Protein AF-A0A2V8A1E3-F1 (afdb_monomer_lite)

Radius of gyration: 25.86 Å; chains: 1; bounding box: 36×38×96 Å

Sequence (134 aa):
MKVGLFVRPRIRASGSSPREVVAALKAKPGRDIWLYGGGDFFRSLLNARLVDTVEVAVVPVLLGAGVLLLPPGTATKLTLADHKTLPASGIMALSYSIPGGVGPAPALGTSRPRRLARRVRRSIDQPINDNSEP

Structure (mmCIF, N/CA/C/O backbone):
data_AF-A0A2V8A1E3-F1
#
_entry.id   AF-A0A2V8A1E3-F1
#
loop_
_atom_site.group_PDB
_atom_site.id
_atom_site.type_symbol
_atom_site.label_atom_id
_atom_site.label_alt_id
_atom_site.label_comp_id
_atom_site.label_asym_id
_atom_site.label_entity_id
_atom_site.label_seq_id
_atom_site.pdbx_PDB_ins_code
_atom_site.Cartn_x
_atom_site.Cartn_y
_atom_site.Cartn_z
_atom_site.occupancy
_atom_site.B_iso_or_equiv
_atom_site.auth_seq_id
_atom_site.auth_comp_id
_atom_site.auth_asym_id
_atom_site.auth_atom_id
_atom_site.pdbx_PDB_model_num
ATOM 1 N N . MET A 1 1 ? 7.636 -20.474 30.772 1.00 31.05 1 MET A N 1
ATOM 2 C CA . MET A 1 1 ? 7.892 -21.277 29.557 1.00 31.05 1 MET A CA 1
ATOM 3 C C . MET A 1 1 ? 6.629 -21.290 28.715 1.00 31.05 1 MET A C 1
ATOM 5 O O . MET A 1 1 ? 5.602 -21.725 29.213 1.00 31.05 1 MET A O 1
ATOM 9 N N . LYS A 1 2 ? 6.658 -20.735 27.500 1.00 25.25 2 LYS A N 1
ATOM 10 C CA . LYS A 1 2 ? 5.532 -20.798 26.559 1.00 25.25 2 LYS A CA 1
ATOM 11 C C . LYS A 1 2 ? 5.992 -21.679 25.404 1.00 25.25 2 LYS A C 1
ATOM 13 O O . LYS A 1 2 ? 6.864 -21.272 24.646 1.00 25.25 2 LYS A O 1
ATOM 18 N N . VAL A 1 3 ? 5.473 -22.903 25.352 1.00 35.88 3 VAL A N 1
ATOM 19 C CA . VAL A 1 3 ? 5.695 -23.832 24.242 1.00 35.88 3 VAL A CA 1
ATOM 20 C C . VAL A 1 3 ? 4.961 -23.248 23.038 1.00 35.88 3 VAL A C 1
ATOM 22 O O . VAL A 1 3 ? 3.733 -23.228 22.994 1.00 35.88 3 VAL A O 1
ATOM 25 N N . GLY A 1 4 ? 5.717 -22.654 22.117 1.00 30.70 4 GLY A N 1
ATOM 26 C CA . GLY A 1 4 ? 5.203 -22.198 20.833 1.00 30.70 4 GLY A CA 1
ATOM 27 C C . GLY A 1 4 ? 5.071 -23.403 19.916 1.00 30.70 4 GLY A C 1
ATOM 28 O O . GLY A 1 4 ? 6.076 -24.003 19.548 1.00 30.70 4 GLY A O 1
ATOM 29 N N . LEU A 1 5 ? 3.833 -23.767 19.587 1.00 34.44 5 LEU A N 1
ATOM 30 C CA . LEU A 1 5 ? 3.511 -24.762 18.572 1.00 34.44 5 LEU A CA 1
ATOM 31 C C . LEU A 1 5 ? 4.289 -24.432 17.287 1.00 34.44 5 LEU A C 1
ATOM 33 O O . LEU A 1 5 ? 4.077 -23.384 16.676 1.00 34.44 5 LEU A O 1
ATOM 37 N N . PHE A 1 6 ? 5.212 -25.313 16.910 1.00 35.69 6 PHE A N 1
ATOM 38 C CA . PHE A 1 6 ? 6.022 -25.199 15.702 1.00 35.69 6 PHE A CA 1
ATOM 39 C C . PHE A 1 6 ? 5.126 -25.451 14.481 1.00 35.69 6 PHE A C 1
ATOM 41 O O . PHE A 1 6 ? 4.949 -26.584 14.033 1.00 35.69 6 PHE A O 1
ATOM 48 N N . VAL A 1 7 ? 4.492 -24.395 13.966 1.00 46.19 7 VAL A N 1
ATOM 49 C CA . VAL A 1 7 ? 3.748 -24.446 12.702 1.00 46.19 7 VAL A CA 1
ATOM 50 C C . VAL A 1 7 ? 4.780 -24.537 11.580 1.00 46.19 7 VAL A C 1
ATOM 52 O O . VAL A 1 7 ? 5.508 -23.581 11.325 1.00 46.19 7 VAL A O 1
ATOM 55 N N . ARG A 1 8 ? 4.887 -25.698 10.926 1.00 39.12 8 ARG A N 1
ATOM 56 C CA . ARG A 1 8 ? 5.811 -25.873 9.796 1.00 39.12 8 ARG A CA 1
ATOM 57 C C . ARG A 1 8 ? 5.474 -24.867 8.682 1.00 39.12 8 ARG A C 1
ATOM 59 O O . ARG A 1 8 ? 4.310 -24.817 8.274 1.00 39.12 8 ARG A O 1
ATOM 66 N N . PRO A 1 9 ? 6.443 -24.102 8.148 1.00 52.25 9 PRO A N 1
ATOM 67 C CA . PRO A 1 9 ? 6.175 -23.202 7.034 1.00 52.25 9 PRO A CA 1
ATOM 68 C C . PRO A 1 9 ? 5.858 -24.029 5.782 1.00 52.25 9 PRO A C 1
ATOM 70 O O . PRO A 1 9 ? 6.705 -24.749 5.257 1.00 52.25 9 PRO A O 1
ATOM 73 N N . ARG A 1 10 ? 4.609 -23.960 5.307 1.00 72.81 10 ARG A N 1
ATOM 74 C CA . ARG A 1 10 ? 4.177 -24.620 4.070 1.00 72.81 10 ARG A CA 1
ATOM 75 C C . ARG A 1 10 ? 4.419 -23.688 2.886 1.00 72.81 10 ARG A C 1
ATOM 77 O O . ARG A 1 10 ? 3.523 -22.953 2.484 1.00 72.81 10 ARG A O 1
ATOM 84 N N . ILE A 1 11 ? 5.630 -23.726 2.342 1.00 79.12 11 ILE A N 1
ATOM 85 C CA . ILE A 1 11 ? 6.007 -22.971 1.141 1.00 79.12 11 ILE A CA 1
ATOM 86 C C . ILE A 1 11 ? 5.510 -23.736 -0.091 1.00 79.12 11 ILE A C 1
ATOM 88 O O . ILE A 1 11 ? 5.691 -24.950 -0.187 1.00 79.12 11 ILE A O 1
ATOM 92 N N . ARG A 1 12 ? 4.859 -23.046 -1.031 1.00 79.25 12 ARG A N 1
ATOM 93 C CA . ARG A 1 12 ? 4.514 -23.592 -2.351 1.00 79.25 12 ARG A CA 1
ATOM 94 C C . ARG A 1 12 ? 4.943 -22.599 -3.418 1.00 79.25 12 ARG A C 1
ATOM 96 O O . ARG A 1 12 ? 4.554 -21.438 -3.344 1.00 79.25 12 ARG A O 1
ATOM 103 N N . ALA A 1 13 ? 5.704 -23.072 -4.395 1.00 79.25 13 ALA A N 1
ATOM 104 C CA . ALA A 1 13 ? 5.971 -22.337 -5.622 1.00 79.25 13 ALA A CA 1
ATOM 105 C C . ALA A 1 13 ? 4.942 -22.751 -6.681 1.00 79.25 13 ALA A C 1
ATOM 107 O O . ALA A 1 13 ? 4.606 -23.930 -6.798 1.00 79.25 13 ALA A O 1
ATOM 108 N N . SER A 1 14 ? 4.436 -21.785 -7.439 1.00 78.50 14 SER A N 1
ATOM 109 C CA . SER A 1 14 ? 3.513 -22.005 -8.553 1.00 78.50 14 SER A CA 1
ATOM 110 C C . SER A 1 14 ? 4.042 -21.289 -9.790 1.00 78.50 14 SER A C 1
ATOM 112 O O . SER A 1 14 ? 4.386 -20.115 -9.696 1.00 78.50 14 SER A O 1
ATOM 114 N N . GLY A 1 15 ? 4.082 -21.976 -10.935 1.00 79.38 15 GLY A N 1
ATOM 115 C CA . GLY A 1 15 ? 4.431 -21.380 -12.235 1.00 79.38 15 GLY A CA 1
ATOM 116 C C . GLY A 1 15 ? 3.240 -20.776 -12.994 1.00 79.38 15 GLY A C 1
ATOM 117 O O . GLY A 1 15 ? 3.418 -20.252 -14.087 1.00 79.38 15 GLY A O 1
ATOM 118 N N . SER A 1 16 ? 2.027 -20.876 -12.442 1.00 79.94 16 SER A N 1
ATOM 119 C CA . SER A 1 16 ? 0.789 -20.334 -13.015 1.00 79.94 16 SER A CA 1
ATOM 120 C C . SER A 1 16 ? 0.663 -18.824 -12.808 1.00 79.94 16 SER A C 1
ATOM 122 O O . SER A 1 16 ? 1.387 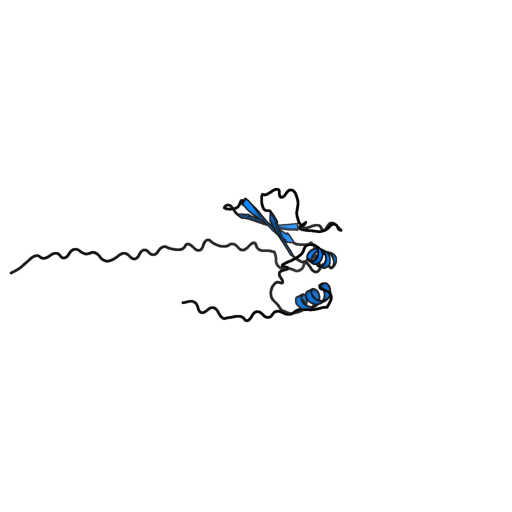-18.231 -12.001 1.00 79.94 16 SER A O 1
ATOM 124 N N . SER A 1 17 ? -0.292 -18.191 -13.499 1.00 83.62 17 SER A N 1
ATOM 125 C CA . SER A 1 17 ? -0.484 -16.749 -13.375 1.00 83.62 17 SER A CA 1
ATOM 126 C C . SER A 1 17 ? -0.826 -16.367 -11.922 1.00 83.62 17 SER A C 1
ATOM 128 O O . SER A 1 17 ? -1.661 -17.013 -11.277 1.00 83.62 17 SER A O 1
ATOM 130 N N . PRO A 1 18 ? -0.219 -15.302 -11.369 1.00 81.94 18 PRO A N 1
ATOM 131 C CA . PRO A 1 18 ? -0.533 -14.824 -10.026 1.00 81.94 18 PRO A CA 1
ATOM 132 C C . PRO A 1 18 ? -2.013 -14.596 -9.749 1.00 81.94 18 PRO A C 1
ATOM 134 O O . PRO A 1 18 ? -2.491 -14.814 -8.639 1.00 81.94 18 PRO A O 1
ATOM 137 N N . ARG A 1 19 ? -2.736 -14.146 -10.776 1.00 85.00 19 ARG A N 1
ATOM 138 C CA . ARG A 1 19 ? -4.158 -13.823 -10.697 1.00 85.00 19 ARG A CA 1
ATOM 139 C C . ARG A 1 19 ? -4.980 -15.073 -10.421 1.00 85.00 19 ARG A C 1
ATOM 141 O O . ARG A 1 19 ? -5.822 -15.046 -9.533 1.00 85.00 19 ARG A O 1
ATOM 148 N N . GLU A 1 20 ? -4.695 -16.166 -11.125 1.00 85.19 20 GLU A N 1
ATOM 149 C CA . GLU A 1 20 ? -5.366 -17.453 -10.918 1.00 85.19 20 GLU A CA 1
ATOM 150 C C . GLU A 1 20 ? -5.085 -18.017 -9.531 1.00 85.19 20 GLU A C 1
ATOM 152 O O . GLU A 1 20 ? -6.003 -18.472 -8.852 1.00 85.19 20 GLU A O 1
ATOM 157 N N . VAL A 1 21 ? -3.831 -17.946 -9.078 1.00 86.00 21 VAL A N 1
ATOM 158 C CA . VAL A 1 21 ? -3.449 -18.450 -7.754 1.00 86.00 21 VAL A CA 1
ATOM 159 C C . VAL A 1 21 ? -4.166 -17.667 -6.662 1.00 86.00 21 VAL A C 1
ATOM 161 O O . VAL A 1 21 ? -4.769 -18.268 -5.775 1.00 86.00 21 VAL A O 1
ATOM 164 N N . VAL A 1 22 ? -4.154 -16.334 -6.739 1.00 86.44 22 VAL A N 1
ATOM 165 C CA . VAL A 1 22 ? -4.836 -15.482 -5.759 1.00 86.44 22 VAL A CA 1
ATOM 166 C C . VAL A 1 22 ? -6.346 -15.691 -5.816 1.00 86.44 22 VAL A C 1
ATOM 168 O O . VAL A 1 22 ? -6.956 -15.863 -4.766 1.00 86.44 22 VAL A O 1
ATOM 171 N N . ALA A 1 23 ? -6.954 -15.762 -7.001 1.00 85.12 23 ALA A N 1
ATOM 172 C CA . ALA A 1 23 ? -8.384 -16.039 -7.141 1.00 85.12 23 ALA A CA 1
ATOM 173 C C . ALA A 1 23 ? -8.768 -17.401 -6.534 1.00 85.12 23 ALA A C 1
ATOM 175 O O . ALA A 1 23 ? -9.724 -17.492 -5.764 1.00 85.12 23 ALA A O 1
ATOM 176 N N . ALA A 1 24 ? -7.983 -18.448 -6.800 1.00 85.94 24 ALA A N 1
ATOM 177 C CA . ALA A 1 24 ? -8.205 -19.782 -6.247 1.00 85.94 24 ALA A CA 1
ATOM 178 C C . ALA A 1 24 ? -7.975 -19.851 -4.729 1.00 85.94 24 ALA A C 1
ATOM 180 O O . ALA A 1 24 ? -8.580 -20.686 -4.054 1.00 85.94 24 ALA A O 1
ATOM 181 N N . LEU A 1 25 ? -7.094 -19.007 -4.182 1.00 85.06 25 LEU A N 1
ATOM 182 C CA . LEU A 1 25 ? -6.894 -18.874 -2.740 1.00 85.06 25 LEU A CA 1
ATOM 183 C C . LEU A 1 25 ? -8.043 -18.102 -2.085 1.00 85.06 25 LEU A C 1
ATOM 185 O O . LEU A 1 25 ? -8.545 -18.566 -1.067 1.00 85.06 25 LEU A O 1
ATOM 189 N N . LYS A 1 26 ? -8.503 -16.995 -2.686 1.00 83.00 26 LYS A N 1
ATOM 190 C CA . LYS A 1 26 ? -9.662 -16.219 -2.205 1.00 83.00 26 LYS A CA 1
ATOM 191 C C . LYS A 1 26 ? -10.957 -17.035 -2.215 1.00 83.00 26 LYS A C 1
ATOM 193 O O . LYS A 1 26 ? -11.813 -16.815 -1.370 1.00 83.00 26 LYS A O 1
ATOM 198 N N . ALA A 1 27 ? -11.097 -17.984 -3.142 1.00 84.00 27 ALA A N 1
ATOM 199 C CA . ALA A 1 27 ? -12.254 -18.878 -3.212 1.00 84.00 27 ALA A CA 1
ATOM 200 C C . ALA A 1 27 ? -12.286 -19.945 -2.101 1.00 84.00 27 ALA A C 1
ATOM 202 O O . ALA A 1 27 ? -13.315 -20.586 -1.890 1.00 84.00 27 ALA A O 1
ATOM 203 N N . LYS A 1 28 ? -11.168 -20.181 -1.404 1.00 83.88 28 LYS A N 1
ATOM 204 C CA . LYS A 1 28 ? -11.086 -21.180 -0.334 1.00 83.88 28 LYS A CA 1
ATOM 205 C C . LYS A 1 28 ? -11.314 -20.514 1.021 1.00 83.88 28 LYS A C 1
ATOM 207 O O . LYS A 1 28 ? -10.826 -19.408 1.238 1.00 83.88 28 LYS A O 1
ATOM 212 N N . PRO A 1 29 ? -11.972 -21.198 1.973 1.00 74.44 29 PRO A N 1
ATOM 213 C CA . PRO A 1 29 ? -12.021 -20.720 3.346 1.00 74.44 29 PRO A CA 1
ATOM 214 C C . PRO A 1 29 ? -10.591 -20.648 3.891 1.00 74.44 29 PRO A C 1
ATOM 216 O O . PRO A 1 29 ? -9.841 -21.628 3.865 1.00 74.44 29 PRO A O 1
ATOM 219 N N . GLY A 1 30 ? -10.197 -19.468 4.348 1.00 77.06 30 GLY A N 1
ATOM 220 C CA . GLY A 1 30 ? -8.822 -19.176 4.714 1.00 77.06 30 GLY A CA 1
ATOM 221 C C . GLY A 1 30 ? -8.710 -17.932 5.583 1.00 77.06 30 GLY A C 1
ATOM 222 O O . GLY A 1 30 ? -9.706 -17.314 5.946 1.00 77.06 30 GLY A O 1
ATOM 223 N N . ARG A 1 31 ? -7.471 -17.606 5.950 1.00 79.12 31 ARG A N 1
ATOM 224 C CA . ARG A 1 31 ? -7.121 -16.341 6.607 1.00 79.12 31 ARG A CA 1
ATOM 225 C C . ARG A 1 31 ? -6.786 -15.286 5.554 1.00 79.12 31 ARG A C 1
ATOM 227 O O . ARG A 1 31 ? -6.664 -15.611 4.374 1.00 79.12 31 ARG A O 1
ATOM 234 N N . ASP A 1 32 ? -6.573 -14.060 6.012 1.00 80.56 32 ASP A N 1
ATOM 235 C CA . ASP A 1 32 ? -6.158 -12.945 5.167 1.00 80.56 32 ASP A CA 1
ATOM 236 C C . ASP A 1 32 ? -4.881 -13.261 4.376 1.00 80.56 32 ASP A C 1
ATOM 238 O O . ASP A 1 32 ? -3.950 -13.909 4.871 1.00 80.56 32 ASP A O 1
ATOM 242 N N . ILE A 1 33 ? -4.843 -12.789 3.130 1.00 83.50 33 ILE A N 1
ATOM 243 C CA . ILE A 1 33 ? -3.722 -12.984 2.211 1.00 83.50 33 ILE A CA 1
ATOM 244 C C . ILE A 1 33 ? -2.915 -11.690 2.173 1.00 83.50 33 ILE A C 1
ATOM 246 O O . ILE A 1 33 ? -3.377 -10.679 1.652 1.00 83.50 33 ILE A O 1
ATOM 250 N N . TRP A 1 34 ? -1.697 -11.731 2.710 1.00 82.25 34 TRP A N 1
ATOM 251 C CA . TRP A 1 34 ? -0.764 -10.607 2.662 1.00 82.25 34 TRP A CA 1
ATOM 252 C C . TRP A 1 34 ? 0.155 -10.693 1.447 1.00 82.25 34 TRP A C 1
ATOM 254 O O . TRP A 1 34 ? 0.780 -11.723 1.185 1.00 82.25 34 TRP A O 1
ATOM 264 N N . LEU A 1 35 ? 0.262 -9.581 0.726 1.00 84.94 35 LEU A N 1
ATOM 265 C CA . LEU A 1 35 ? 1.132 -9.431 -0.431 1.00 84.94 35 LEU A CA 1
ATOM 266 C C . LEU A 1 35 ? 2.449 -8.785 -0.003 1.00 84.94 35 LEU A C 1
ATOM 268 O O . LEU A 1 35 ? 2.480 -7.612 0.349 1.00 84.94 35 LEU A O 1
ATOM 272 N N . TYR A 1 36 ? 3.538 -9.552 -0.047 1.00 78.81 36 TYR A N 1
ATOM 273 C CA . TYR A 1 36 ? 4.860 -9.094 0.400 1.00 78.81 36 TYR A CA 1
ATOM 274 C C . TYR A 1 36 ? 5.732 -8.448 -0.702 1.00 78.81 36 TYR A C 1
ATOM 276 O O . TYR A 1 36 ? 6.809 -7.952 -0.389 1.00 78.81 36 TYR A O 1
ATOM 284 N N . GLY A 1 37 ? 5.291 -8.395 -1.970 1.00 74.50 37 GLY A N 1
ATOM 285 C CA . GLY A 1 37 ? 5.948 -7.590 -3.021 1.00 74.50 37 GLY A CA 1
ATOM 286 C C . GLY A 1 37 ? 5.786 -8.130 -4.451 1.00 74.50 37 GLY A C 1
ATOM 287 O O . GLY A 1 37 ? 5.240 -9.213 -4.637 1.00 74.50 37 GLY A O 1
ATOM 288 N N . GLY A 1 38 ? 6.241 -7.438 -5.507 1.00 83.62 38 GLY A N 1
ATOM 289 C CA . GLY A 1 38 ? 6.650 -6.021 -5.607 1.00 83.62 38 GLY A CA 1
ATOM 290 C C . GLY A 1 38 ? 5.597 -5.153 -6.326 1.00 83.62 38 GLY A C 1
ATOM 291 O O . GLY A 1 38 ? 4.482 -5.615 -6.568 1.00 83.62 38 GLY A O 1
ATOM 292 N N . GLY A 1 39 ? 5.935 -3.909 -6.687 1.00 84.38 39 GLY A N 1
ATOM 293 C CA . GLY A 1 39 ? 4.985 -2.950 -7.277 1.00 84.38 39 GLY A CA 1
ATOM 294 C C . GLY A 1 39 ? 4.260 -3.468 -8.528 1.00 84.38 39 GLY A C 1
ATOM 295 O O . GLY A 1 39 ? 3.043 -3.318 -8.634 1.00 84.38 39 GLY A O 1
ATOM 296 N N . ASP A 1 40 ? 4.965 -4.162 -9.427 1.00 87.25 40 ASP A N 1
ATOM 297 C CA . ASP A 1 40 ? 4.379 -4.772 -10.635 1.00 87.25 40 ASP A CA 1
ATOM 298 C C . ASP A 1 40 ? 3.382 -5.892 -10.314 1.00 87.25 40 ASP A C 1
ATOM 300 O O . ASP A 1 40 ? 2.328 -6.026 -10.943 1.00 87.25 40 ASP A O 1
ATOM 304 N N . PHE A 1 41 ? 3.690 -6.690 -9.291 1.00 87.44 41 PHE A N 1
ATOM 305 C CA . PHE A 1 41 ? 2.829 -7.774 -8.834 1.00 87.44 41 PHE A CA 1
ATOM 306 C C . PHE A 1 41 ? 1.539 -7.219 -8.231 1.00 87.44 41 PHE A C 1
ATOM 308 O O . PHE A 1 41 ? 0.437 -7.620 -8.616 1.00 87.44 41 PHE A O 1
ATOM 315 N N . PHE A 1 42 ? 1.677 -6.226 -7.352 1.00 88.31 42 PHE A N 1
ATOM 316 C CA . PHE A 1 42 ? 0.549 -5.505 -6.782 1.00 88.31 42 PHE A CA 1
ATOM 317 C C . PHE A 1 42 ? -0.303 -4.843 -7.875 1.00 88.31 42 PHE A C 1
ATOM 319 O O . PHE A 1 42 ? -1.521 -5.017 -7.896 1.00 88.31 42 PHE A O 1
ATOM 326 N N . ARG A 1 43 ? 0.329 -4.180 -8.852 1.00 88.06 43 ARG A N 1
ATOM 327 C CA . ARG A 1 43 ? -0.336 -3.570 -10.012 1.00 88.06 43 ARG A CA 1
ATOM 328 C C . ARG A 1 43 ? -1.167 -4.581 -10.802 1.00 88.06 43 ARG A C 1
ATOM 330 O O . ARG A 1 43 ? -2.305 -4.291 -11.172 1.00 88.06 43 ARG A O 1
ATOM 337 N N . SER A 1 44 ? -0.615 -5.765 -11.056 1.00 88.38 44 SER A N 1
ATOM 338 C CA . SER A 1 44 ? -1.303 -6.822 -11.800 1.00 88.38 44 SER A CA 1
ATOM 339 C C . SER A 1 44 ? -2.566 -7.311 -11.088 1.00 88.38 44 SER A C 1
ATOM 341 O O . SER A 1 44 ? -3.586 -7.529 -11.745 1.00 88.38 44 SER A O 1
ATOM 343 N N . LEU A 1 45 ? -2.526 -7.448 -9.759 1.00 88.50 45 LEU A N 1
ATOM 344 C CA . LEU A 1 45 ? -3.688 -7.851 -8.960 1.00 88.50 45 LEU A CA 1
ATOM 345 C C . LEU A 1 45 ? -4.704 -6.719 -8.792 1.00 88.50 45 LEU A C 1
ATOM 347 O O . LEU A 1 45 ? -5.909 -6.974 -8.822 1.00 88.50 45 LEU A O 1
ATOM 351 N N . LEU A 1 46 ? -4.230 -5.478 -8.666 1.00 87.50 46 LEU A N 1
ATOM 352 C CA . LEU A 1 46 ? -5.079 -4.294 -8.595 1.00 87.50 46 LEU A CA 1
ATOM 353 C C . LEU A 1 46 ? -5.902 -4.140 -9.879 1.00 87.50 46 LEU A C 1
ATOM 355 O O . LEU A 1 46 ? -7.121 -3.999 -9.822 1.00 87.50 46 LEU A O 1
ATOM 359 N N . ASN A 1 47 ? -5.255 -4.271 -11.042 1.00 87.25 47 ASN A N 1
ATOM 360 C CA . ASN A 1 47 ? -5.927 -4.249 -12.344 1.00 87.25 47 ASN A CA 1
ATOM 361 C C . ASN A 1 47 ? -6.945 -5.398 -12.493 1.00 87.25 47 ASN A C 1
ATOM 363 O O . ASN A 1 47 ? -7.957 -5.235 -13.169 1.00 87.25 47 ASN A O 1
ATOM 367 N N . ALA A 1 48 ? -6.701 -6.543 -11.848 1.00 87.62 48 ALA A N 1
ATOM 368 C CA . ALA A 1 48 ? -7.617 -7.684 -11.827 1.00 87.62 48 ALA A CA 1
ATOM 369 C C . ALA A 1 48 ? -8.751 -7.555 -10.789 1.00 87.62 48 ALA A C 1
ATOM 371 O O . ALA A 1 48 ? -9.545 -8.482 -10.656 1.00 87.62 48 ALA A O 1
ATOM 372 N N . ARG A 1 49 ? -8.831 -6.438 -10.043 1.00 86.88 49 ARG A N 1
ATOM 373 C CA . ARG A 1 49 ? -9.788 -6.219 -8.938 1.00 86.88 49 ARG A CA 1
ATOM 374 C C . ARG A 1 49 ? -9.751 -7.316 -7.866 1.00 86.88 49 ARG A C 1
ATOM 376 O O . ARG A 1 49 ? -10.759 -7.626 -7.240 1.00 86.88 49 ARG A O 1
ATOM 383 N N . LEU A 1 50 ? -8.579 -7.914 -7.652 1.00 87.44 50 LEU A N 1
ATOM 384 C CA . LEU A 1 50 ? -8.382 -8.956 -6.639 1.00 87.44 50 LEU A CA 1
ATOM 385 C C . LEU A 1 50 ? -7.931 -8.395 -5.284 1.00 87.44 50 LEU A C 1
ATOM 387 O O . LEU A 1 50 ? -7.900 -9.143 -4.307 1.00 87.44 50 LEU A O 1
ATOM 391 N N . VAL A 1 51 ? -7.606 -7.103 -5.228 1.00 87.88 51 VAL A N 1
ATOM 392 C CA . VAL A 1 51 ? -7.191 -6.385 -4.019 1.00 87.88 51 VAL A CA 1
ATOM 393 C C . VAL A 1 51 ? -8.418 -5.755 -3.366 1.00 87.88 51 VAL A C 1
ATOM 395 O O . VAL A 1 51 ? -9.170 -5.050 -4.035 1.00 87.88 51 VAL A O 1
ATOM 398 N N . ASP A 1 52 ? -8.600 -5.994 -2.069 1.00 87.25 52 ASP A N 1
ATOM 399 C CA . ASP A 1 52 ? -9.707 -5.421 -1.294 1.00 87.25 52 ASP A CA 1
ATOM 400 C C . ASP A 1 52 ? -9.249 -4.228 -0.442 1.00 87.25 52 ASP A C 1
ATOM 402 O O . ASP A 1 52 ? -9.907 -3.186 -0.397 1.00 87.25 52 ASP A O 1
ATOM 406 N N . THR A 1 53 ? -8.094 -4.379 0.209 1.00 87.38 53 THR A N 1
ATOM 407 C CA . THR A 1 53 ? -7.514 -3.411 1.142 1.00 87.38 53 THR A CA 1
ATOM 408 C C . THR A 1 53 ? -6.071 -3.088 0.767 1.00 87.38 53 THR A C 1
ATOM 410 O O . THR A 1 53 ? -5.358 -3.909 0.186 1.00 87.38 53 THR A O 1
ATOM 413 N N . VAL A 1 54 ? -5.643 -1.863 1.076 1.00 89.19 54 VAL A N 1
ATOM 414 C CA . VAL A 1 54 ? -4.278 -1.385 0.834 1.00 89.19 54 VAL A CA 1
ATOM 415 C C . VAL A 1 54 ? -3.764 -0.708 2.096 1.00 89.19 54 VAL A C 1
ATOM 417 O O . VAL A 1 54 ? -4.319 0.297 2.535 1.00 89.19 54 VAL A O 1
ATOM 420 N N . GLU A 1 55 ? -2.685 -1.240 2.662 1.00 88.94 55 GLU A N 1
ATOM 421 C CA . GLU A 1 55 ? -1.978 -0.627 3.785 1.00 88.94 55 GLU A CA 1
ATOM 422 C C . GLU A 1 55 ? -0.717 0.076 3.274 1.00 88.94 55 GLU A C 1
ATOM 424 O O . GLU A 1 55 ? 0.111 -0.525 2.588 1.00 88.94 55 GLU A O 1
ATOM 429 N N . VAL A 1 56 ? -0.573 1.365 3.585 1.00 90.19 56 VAL A N 1
ATOM 430 C CA . VAL A 1 56 ? 0.562 2.195 3.161 1.00 90.19 56 VAL A CA 1
ATOM 431 C C . VAL A 1 56 ? 1.231 2.789 4.390 1.00 90.19 56 VAL A C 1
ATOM 433 O O . VAL A 1 56 ? 0.594 3.486 5.173 1.00 90.19 56 VAL A O 1
ATOM 436 N N . ALA A 1 57 ? 2.530 2.551 4.543 1.00 91.19 57 ALA A N 1
ATOM 437 C CA . ALA A 1 57 ? 3.346 3.211 5.554 1.00 91.19 57 ALA A CA 1
ATOM 438 C C . ALA A 1 57 ? 4.145 4.348 4.906 1.00 91.19 57 ALA A C 1
ATOM 440 O O . ALA A 1 57 ? 5.031 4.108 4.087 1.00 91.19 57 ALA A O 1
ATOM 441 N N . VAL A 1 58 ? 3.839 5.587 5.282 1.00 92.62 58 VAL A N 1
ATOM 442 C CA . VAL A 1 58 ? 4.585 6.771 4.852 1.00 92.62 58 VAL 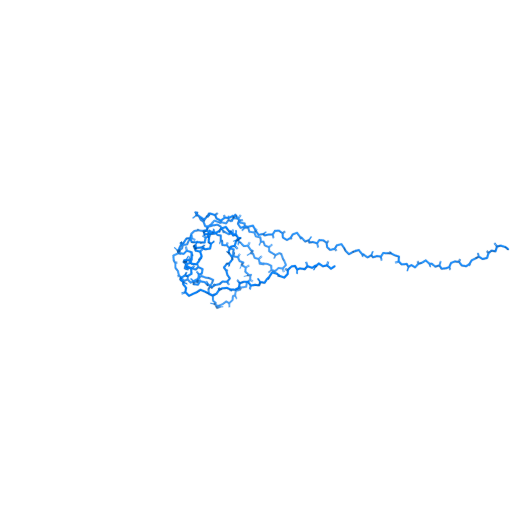A CA 1
ATOM 443 C C . VAL A 1 58 ? 5.697 7.030 5.856 1.00 92.62 58 VAL A C 1
ATOM 445 O O . VAL A 1 58 ? 5.444 7.334 7.023 1.00 92.62 58 VAL A O 1
ATOM 448 N N . VAL A 1 59 ? 6.937 6.897 5.395 1.00 93.62 59 VAL A N 1
ATOM 449 C CA . VAL A 1 59 ? 8.138 7.206 6.174 1.00 93.62 59 VAL A CA 1
ATOM 450 C C . VAL A 1 59 ? 8.548 8.650 5.861 1.00 93.62 59 VAL A C 1
ATOM 452 O O . VAL A 1 59 ? 8.627 8.990 4.680 1.00 93.62 59 VAL A O 1
ATOM 455 N N . PRO A 1 60 ? 8.810 9.510 6.864 1.00 92.19 60 PRO A N 1
ATOM 456 C CA . PRO A 1 60 ? 9.113 10.928 6.654 1.00 92.19 60 PRO A CA 1
ATOM 457 C C . PRO A 1 60 ? 10.561 11.147 6.171 1.00 92.19 60 PRO A C 1
ATOM 459 O O . PRO A 1 60 ? 11.359 11.806 6.831 1.00 92.19 60 PRO A O 1
ATOM 462 N N . VAL A 1 61 ? 10.921 10.559 5.028 1.00 93.06 61 VAL A N 1
ATOM 463 C CA . VAL A 1 61 ? 12.248 10.658 4.405 1.00 93.06 61 VAL A CA 1
ATOM 464 C C . VAL A 1 61 ? 12.087 10.876 2.902 1.00 93.06 61 VAL A C 1
ATOM 466 O O . VAL A 1 61 ? 11.336 10.1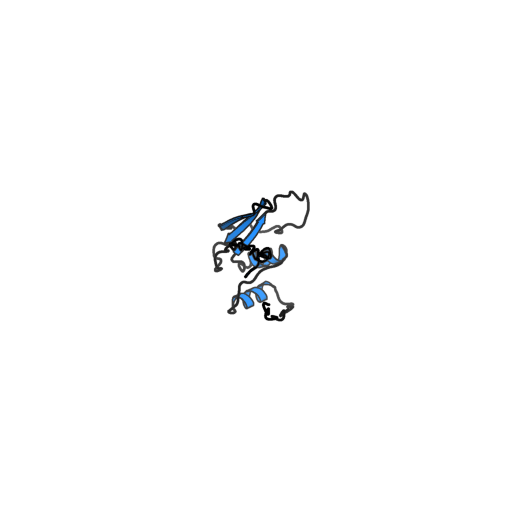65 2.237 1.00 93.06 61 VAL A O 1
ATOM 469 N N . LEU A 1 62 ? 12.826 11.840 2.353 1.00 92.00 62 LEU A N 1
ATOM 470 C CA . LEU A 1 62 ? 12.905 12.082 0.913 1.00 92.00 62 LEU A CA 1
ATOM 471 C C . LEU A 1 62 ? 14.107 11.321 0.346 1.00 92.00 62 LEU A C 1
ATOM 473 O O . LEU A 1 62 ? 15.247 11.734 0.526 1.00 92.00 62 LEU A O 1
ATOM 477 N N . LEU A 1 63 ? 13.855 10.191 -0.318 1.00 90.81 63 LEU A N 1
ATOM 478 C CA . LEU A 1 63 ? 14.918 9.292 -0.791 1.00 90.81 63 LEU A CA 1
ATOM 479 C C . LEU A 1 63 ? 15.660 9.794 -2.045 1.00 90.81 63 LEU A C 1
ATOM 481 O O . LEU A 1 63 ? 16.752 9.316 -2.331 1.00 90.81 63 LEU A O 1
ATOM 485 N N . GLY A 1 64 ? 15.086 10.728 -2.811 1.00 90.38 64 GLY A N 1
ATOM 486 C CA . GLY A 1 64 ? 15.676 11.275 -4.046 1.00 90.38 64 GLY A CA 1
ATOM 487 C C . GLY A 1 64 ? 15.665 10.322 -5.254 1.00 90.38 64 GLY A C 1
ATOM 488 O O . GLY A 1 64 ? 15.413 10.763 -6.370 1.00 90.38 64 GLY A O 1
ATOM 489 N N . ALA A 1 65 ? 15.869 9.020 -5.043 1.00 89.50 65 ALA A N 1
ATOM 490 C CA . ALA A 1 65 ? 15.749 7.961 -6.045 1.00 89.50 65 ALA A CA 1
ATOM 491 C C . ALA A 1 65 ? 15.383 6.623 -5.375 1.00 89.50 65 ALA A C 1
ATOM 493 O O . ALA A 1 65 ? 15.582 6.447 -4.173 1.00 89.50 65 ALA A O 1
ATOM 494 N N . GLY A 1 66 ? 14.848 5.666 -6.138 1.00 87.00 66 GLY A N 1
ATOM 495 C CA . GLY A 1 66 ? 14.539 4.333 -5.620 1.00 87.00 66 GLY A CA 1
ATOM 496 C C . GLY A 1 66 ? 13.492 3.579 -6.432 1.00 87.00 66 GLY A C 1
ATOM 497 O O . GLY A 1 66 ? 13.049 4.026 -7.489 1.00 87.00 66 GLY A O 1
ATOM 498 N N . VAL A 1 67 ? 13.094 2.418 -5.912 1.00 86.88 67 VAL A N 1
ATOM 499 C CA . VAL A 1 67 ? 12.016 1.613 -6.491 1.00 86.88 67 VAL A CA 1
ATOM 500 C C . VAL A 1 67 ? 10.679 2.253 -6.135 1.00 86.88 67 VAL A C 1
ATOM 502 O O . VAL A 1 67 ? 10.363 2.445 -4.960 1.00 86.88 67 VAL A O 1
ATOM 505 N N . LEU A 1 68 ? 9.889 2.581 -7.155 1.00 86.62 68 LEU A N 1
ATOM 506 C CA . LEU A 1 68 ? 8.552 3.125 -6.962 1.00 86.62 68 LEU A CA 1
ATOM 507 C C . LEU A 1 68 ? 7.638 2.074 -6.325 1.00 86.62 68 LEU A C 1
ATOM 509 O O . LEU A 1 68 ? 7.627 0.913 -6.731 1.00 86.62 68 LEU A O 1
ATOM 513 N N . LEU A 1 69 ? 6.818 2.510 -5.366 1.00 84.88 69 LEU A N 1
ATOM 514 C CA . LEU A 1 69 ? 5.789 1.669 -4.745 1.00 84.88 69 LEU A CA 1
ATOM 515 C C . LEU A 1 69 ? 4.839 1.070 -5.792 1.00 84.88 69 LEU A C 1
ATOM 517 O O . LEU A 1 69 ? 4.409 -0.077 -5.680 1.00 84.88 69 LEU A O 1
ATOM 521 N N . LEU A 1 70 ? 4.516 1.867 -6.809 1.00 85.56 70 LEU A N 1
ATOM 522 C CA . LEU A 1 70 ? 3.634 1.506 -7.901 1.00 85.56 70 LEU A CA 1
ATOM 523 C C . LEU A 1 70 ? 4.272 1.914 -9.232 1.00 85.56 70 LEU A C 1
ATOM 525 O O . LEU A 1 70 ? 4.644 3.081 -9.381 1.00 85.56 70 LEU A O 1
ATOM 529 N N . PRO A 1 71 ? 4.363 0.999 -10.209 1.00 85.94 71 PRO A N 1
ATOM 530 C CA . PRO A 1 71 ? 4.732 1.364 -11.568 1.00 85.94 71 PRO A CA 1
ATOM 531 C C . PRO A 1 71 ? 3.627 2.229 -12.210 1.00 85.94 71 PRO A C 1
ATOM 533 O O . PRO A 1 71 ? 2.473 2.210 -11.751 1.00 85.94 71 PRO A O 1
ATOM 536 N N . PRO A 1 72 ? 3.939 2.956 -13.297 1.00 86.06 72 PRO A N 1
ATOM 537 C CA . PRO A 1 72 ? 2.950 3.712 -14.061 1.00 86.06 72 PRO A CA 1
ATOM 538 C C . PRO A 1 72 ? 1.743 2.859 -14.481 1.00 86.06 72 PRO A C 1
ATOM 540 O O . PRO A 1 72 ? 1.879 1.698 -14.867 1.00 86.06 72 PRO A O 1
ATOM 543 N N . GLY A 1 73 ? 0.542 3.438 -14.429 1.00 83.88 73 GLY A N 1
ATOM 544 C CA . GLY A 1 73 ? -0.679 2.774 -14.883 1.00 83.88 73 GLY A CA 1
ATOM 545 C C . GLY A 1 73 ? -1.952 3.543 -14.530 1.00 83.88 73 GLY A C 1
ATOM 546 O O . GLY A 1 73 ? -1.905 4.661 -14.030 1.00 83.88 73 GLY A O 1
ATOM 547 N N . THR A 1 74 ? -3.108 2.923 -14.764 1.00 85.25 74 THR A N 1
ATOM 548 C CA . THR A 1 74 ? -4.444 3.476 -14.481 1.00 85.25 74 THR A CA 1
ATOM 549 C C . THR A 1 74 ? -4.608 3.923 -13.024 1.00 85.25 74 THR A C 1
ATOM 551 O O . THR A 1 74 ? -4.282 3.178 -12.094 1.00 85.25 74 THR A O 1
ATOM 554 N N . ALA A 1 75 ? -5.160 5.113 -12.809 1.00 86.56 75 ALA A N 1
ATOM 555 C CA . ALA A 1 75 ? -5.498 5.589 -11.474 1.00 86.56 75 ALA A CA 1
ATOM 556 C C . ALA A 1 75 ? -6.614 4.732 -10.851 1.00 86.56 75 ALA A C 1
ATOM 558 O O . ALA A 1 75 ? -7.578 4.369 -11.522 1.00 86.56 75 ALA A O 1
ATOM 559 N N . THR A 1 76 ? -6.490 4.412 -9.562 1.00 87.38 76 THR A N 1
ATOM 560 C CA . THR A 1 76 ? -7.534 3.724 -8.788 1.00 87.38 76 THR A CA 1
ATOM 561 C C 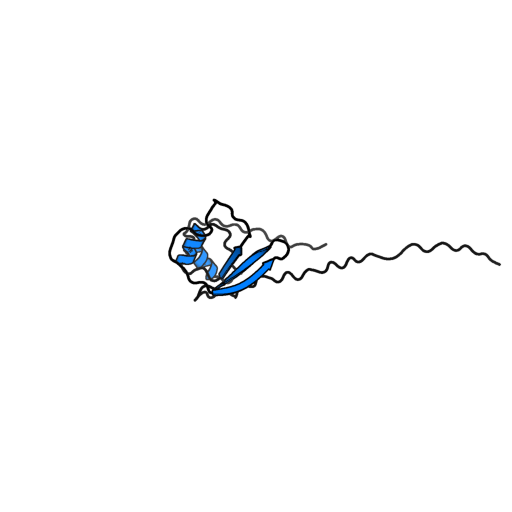. THR A 1 76 ? -7.916 4.604 -7.611 1.00 87.38 76 THR A C 1
ATOM 563 O O . THR A 1 76 ? -7.048 5.033 -6.854 1.00 87.38 76 THR A O 1
ATOM 566 N N . LYS A 1 77 ? -9.210 4.896 -7.466 1.00 89.50 77 LYS A N 1
ATOM 567 C CA . LYS A 1 77 ? -9.713 5.673 -6.333 1.00 89.50 77 LYS A CA 1
ATOM 568 C C . LYS A 1 77 ? -9.717 4.793 -5.086 1.00 89.50 77 LYS A C 1
ATOM 570 O O . LYS A 1 77 ? -10.243 3.686 -5.125 1.00 89.50 77 LYS A O 1
ATOM 575 N N . LEU A 1 78 ? -9.152 5.304 -3.999 1.00 90.69 78 LEU A N 1
ATOM 576 C CA . LEU A 1 78 ? -9.116 4.646 -2.696 1.00 90.69 78 LEU A CA 1
ATOM 577 C C . LEU A 1 78 ? -9.936 5.450 -1.689 1.00 90.69 78 LEU A C 1
ATOM 579 O O . LEU A 1 78 ? -10.002 6.678 -1.779 1.00 90.69 78 LEU A O 1
ATOM 583 N N . THR A 1 79 ? -10.524 4.756 -0.722 1.00 90.81 79 THR A N 1
ATOM 584 C CA . THR A 1 79 ? -11.218 5.368 0.411 1.00 90.81 79 THR A CA 1
ATOM 585 C C . THR A 1 79 ? -10.384 5.132 1.660 1.00 90.81 79 THR A C 1
ATOM 587 O O . THR A 1 79 ? -10.031 3.993 1.956 1.00 90.81 79 THR A O 1
ATOM 590 N N . LEU A 1 80 ? -10.033 6.196 2.383 1.00 91.25 80 LEU A N 1
ATOM 591 C CA . LEU A 1 80 ? -9.321 6.060 3.653 1.00 91.25 80 LEU A CA 1
ATOM 592 C C . LEU A 1 80 ? -10.258 5.415 4.679 1.00 91.25 80 LEU A C 1
ATOM 594 O O . LEU A 1 80 ? -11.333 5.946 4.947 1.00 91.25 80 LEU A O 1
ATOM 598 N N . ALA A 1 81 ? -9.848 4.274 5.220 1.00 89.62 81 ALA A N 1
ATOM 599 C CA . ALA A 1 81 ? -10.590 3.532 6.231 1.00 89.62 81 ALA A CA 1
ATOM 600 C C . ALA A 1 81 ? -10.053 3.812 7.642 1.00 89.62 81 ALA A C 1
ATOM 602 O O . ALA A 1 81 ? -10.839 4.020 8.560 1.00 89.62 81 ALA A O 1
ATOM 603 N N . ASP A 1 82 ? -8.728 3.852 7.806 1.00 89.12 82 ASP A N 1
ATOM 604 C CA . ASP A 1 82 ? -8.071 4.122 9.088 1.00 89.12 82 ASP A CA 1
ATOM 605 C C . ASP A 1 82 ? -6.700 4.785 8.866 1.00 89.12 82 ASP A C 1
ATOM 607 O O . ASP A 1 82 ? -6.083 4.643 7.805 1.00 89.12 82 ASP A O 1
ATOM 611 N N . HIS A 1 83 ? -6.219 5.531 9.856 1.00 92.00 83 HIS A N 1
ATOM 612 C CA . HIS A 1 83 ? -4.875 6.097 9.856 1.00 92.00 83 HIS A CA 1
ATOM 613 C C . HIS A 1 83 ? -4.314 6.184 11.272 1.00 92.00 83 HIS A C 1
ATOM 615 O O . HIS A 1 83 ? -5.016 6.467 12.241 1.00 92.00 83 HIS A O 1
ATOM 621 N N . LYS A 1 84 ? -3.002 5.993 11.391 1.00 91.81 84 LYS A N 1
ATOM 622 C CA . LYS A 1 84 ? -2.301 6.076 12.664 1.00 91.81 84 LYS A CA 1
ATOM 623 C C . LYS A 1 84 ? -0.895 6.609 12.478 1.00 91.81 84 LYS A C 1
ATOM 625 O O . LYS A 1 84 ? -0.096 6.050 11.731 1.00 91.81 84 LYS A O 1
ATOM 630 N N . THR A 1 85 ? -0.560 7.626 13.255 1.00 92.62 85 THR A N 1
ATOM 631 C CA . THR A 1 85 ? 0.817 8.103 13.372 1.00 92.62 85 THR A CA 1
ATOM 632 C C . THR A 1 85 ? 1.536 7.325 14.466 1.00 92.62 85 THR A C 1
ATOM 634 O O . THR A 1 85 ? 1.023 7.173 15.576 1.00 92.62 85 THR A O 1
ATOM 637 N N . LEU A 1 86 ? 2.729 6.821 14.162 1.00 90.75 86 LEU A N 1
ATOM 638 C CA . LEU A 1 86 ? 3.626 6.186 15.119 1.00 90.75 86 LEU A CA 1
ATOM 639 C C . LEU A 1 86 ? 4.497 7.274 15.770 1.00 90.75 86 LEU A C 1
ATOM 641 O O . LEU A 1 86 ? 5.418 7.767 15.119 1.00 90.75 86 LEU A O 1
ATOM 645 N N . PRO A 1 87 ? 4.257 7.656 17.042 1.00 86.06 87 PRO A N 1
ATOM 646 C CA . PRO A 1 87 ? 4.884 8.847 17.625 1.00 86.06 87 PRO A CA 1
ATOM 647 C C . PRO A 1 87 ? 6.407 8.748 17.738 1.00 86.06 87 PRO A C 1
ATOM 649 O O . PRO A 1 87 ? 7.098 9.754 17.668 1.00 86.06 87 PRO A O 1
ATOM 652 N N . ALA A 1 88 ? 6.934 7.532 17.907 1.00 89.00 88 ALA A N 1
ATOM 653 C CA . ALA A 1 88 ? 8.364 7.305 18.092 1.00 89.00 88 ALA A CA 1
ATOM 654 C C . ALA A 1 88 ? 9.183 7.447 16.798 1.00 89.00 88 ALA A C 1
ATOM 656 O O . ALA A 1 88 ? 10.354 7.797 16.862 1.00 89.00 88 ALA A O 1
ATOM 657 N N . SER A 1 89 ? 8.592 7.148 15.638 1.00 90.75 89 SER A N 1
ATOM 658 C CA . SER A 1 89 ? 9.289 7.153 14.343 1.00 90.75 89 SER A CA 1
ATOM 659 C C . SER A 1 89 ? 8.771 8.212 13.371 1.00 90.75 89 SER A C 1
ATOM 661 O O . SER A 1 89 ? 9.383 8.429 12.330 1.00 90.75 89 SER A O 1
ATOM 663 N N . GLY A 1 90 ? 7.626 8.834 13.662 1.00 91.19 90 GLY A N 1
ATOM 664 C CA . GLY A 1 90 ? 6.940 9.743 12.743 1.00 91.19 90 GLY A CA 1
ATOM 665 C C . GLY A 1 90 ? 6.306 9.047 11.533 1.00 91.19 90 GLY A C 1
ATOM 666 O O . GLY A 1 90 ? 5.787 9.722 10.651 1.00 91.19 90 GLY A O 1
ATOM 667 N N . ILE A 1 91 ? 6.329 7.710 11.473 1.00 93.44 91 ILE A N 1
ATOM 668 C CA . ILE A 1 91 ? 5.732 6.948 10.370 1.00 93.44 91 ILE A CA 1
ATOM 669 C C . ILE A 1 91 ? 4.211 7.065 10.443 1.00 93.44 91 ILE A C 1
ATOM 671 O O . ILE A 1 91 ? 3.613 6.830 11.496 1.00 93.44 91 ILE A O 1
ATOM 675 N N . MET A 1 92 ? 3.583 7.364 9.311 1.00 93.56 92 MET A N 1
ATOM 676 C CA . MET A 1 92 ? 2.132 7.385 9.182 1.00 93.56 92 MET A CA 1
ATOM 677 C C . MET A 1 92 ? 1.666 6.099 8.505 1.00 93.56 92 MET A C 1
ATOM 679 O O . MET A 1 92 ? 1.933 5.873 7.328 1.00 93.56 92 MET A O 1
ATOM 683 N N . ALA A 1 93 ? 0.994 5.240 9.264 1.00 92.44 93 ALA A N 1
ATOM 684 C CA . ALA A 1 93 ? 0.338 4.053 8.744 1.00 92.44 93 ALA A CA 1
ATOM 685 C C . ALA A 1 93 ? -1.067 4.431 8.270 1.00 92.44 93 ALA A C 1
ATOM 687 O O . ALA A 1 93 ? -1.849 5.011 9.022 1.00 92.44 93 ALA A O 1
ATOM 688 N N . LEU A 1 94 ? -1.374 4.116 7.021 1.00 91.50 94 LEU A N 1
ATOM 689 C CA . LEU A 1 94 ? -2.625 4.425 6.349 1.00 91.50 94 LEU A CA 1
ATOM 690 C C . LEU A 1 94 ? -3.255 3.123 5.888 1.00 91.50 94 LEU A C 1
ATOM 692 O O . LEU A 1 94 ? -2.571 2.216 5.418 1.00 91.50 94 LEU A O 1
ATOM 696 N N . SER A 1 95 ? -4.563 3.037 6.022 1.00 91.12 95 SER A N 1
ATOM 697 C CA . SER A 1 95 ? -5.347 1.861 5.692 1.00 91.12 95 SER A CA 1
ATOM 698 C C . SER A 1 95 ? -6.481 2.289 4.783 1.00 91.12 95 SER A C 1
ATOM 700 O O . SER A 1 95 ? -7.309 3.120 5.151 1.00 91.12 95 SER A O 1
ATOM 702 N N . TYR A 1 96 ? -6.493 1.748 3.571 1.00 91.25 96 TYR A N 1
ATOM 703 C CA . TYR A 1 96 ? -7.429 2.107 2.518 1.00 91.25 96 TYR A CA 1
ATOM 704 C C . TYR A 1 96 ? -8.282 0.913 2.111 1.00 91.25 96 TYR A C 1
ATOM 706 O O . TYR A 1 96 ? -7.793 -0.214 2.024 1.00 91.25 96 TYR A O 1
ATOM 714 N N . SER A 1 97 ? -9.542 1.178 1.786 1.00 90.69 97 SER A N 1
ATOM 715 C CA . SER A 1 97 ? -10.415 0.243 1.087 1.00 90.69 97 SER A CA 1
ATOM 716 C C . SER A 1 97 ? -10.557 0.641 -0.381 1.00 90.69 97 SER A C 1
ATOM 718 O O . SER A 1 97 ? -10.568 1.826 -0.739 1.00 90.69 97 SER A O 1
ATOM 720 N N . ILE A 1 98 ? -10.655 -0.362 -1.251 1.00 88.38 98 ILE A N 1
ATOM 721 C CA . ILE A 1 98 ? -10.994 -0.154 -2.658 1.00 88.38 98 ILE A CA 1
ATOM 722 C C . ILE A 1 98 ? -12.523 -0.193 -2.785 1.00 88.38 98 ILE A C 1
ATOM 724 O O . ILE A 1 98 ? -13.146 -1.132 -2.285 1.00 88.38 98 ILE A O 1
ATOM 728 N N . PRO A 1 99 ? -13.159 0.788 -3.453 1.00 80.38 99 PRO A N 1
ATOM 729 C CA . PRO A 1 99 ? -14.590 0.738 -3.730 1.00 80.38 99 PRO A CA 1
ATOM 730 C C . PRO A 1 99 ? -14.967 -0.561 -4.462 1.00 80.38 99 PRO A C 1
ATOM 732 O O . PRO A 1 99 ? -14.494 -0.812 -5.570 1.00 80.38 99 PRO A O 1
ATOM 735 N N . GLY A 1 100 ? -15.807 -1.389 -3.834 1.00 74.12 100 GLY A N 1
ATOM 736 C CA . GLY A 1 100 ? -16.203 -2.707 -4.348 1.00 74.12 100 GLY A CA 1
ATOM 737 C C . GLY A 1 100 ? -15.338 -3.886 -3.880 1.00 74.12 100 GLY A C 1
ATOM 738 O O . GLY A 1 100 ? -15.617 -5.015 -4.276 1.00 74.12 100 GLY A O 1
ATOM 739 N N . GLY A 1 101 ? -14.323 -3.654 -3.041 1.00 69.00 101 GLY A N 1
ATOM 740 C CA . GLY A 1 101 ? -13.613 -4.713 -2.320 1.00 69.00 101 GLY A CA 1
ATOM 741 C C . GLY A 1 101 ? -14.491 -5.319 -1.222 1.00 69.00 101 GLY A C 1
ATOM 742 O O . GLY A 1 101 ? -15.202 -4.596 -0.526 1.00 69.00 101 GLY A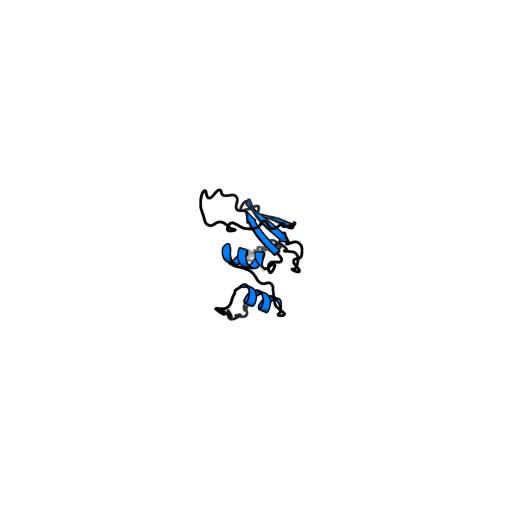 O 1
ATOM 743 N N . VAL A 1 102 ? -14.444 -6.644 -1.061 1.00 66.19 102 VAL A N 1
ATOM 744 C CA . VAL A 1 102 ? -15.286 -7.401 -0.102 1.00 66.19 102 VAL A CA 1
ATOM 745 C C . VAL A 1 102 ? -14.497 -7.748 1.176 1.00 66.19 102 VAL A C 1
ATOM 747 O O . VAL A 1 102 ? -14.937 -8.523 2.019 1.00 66.19 102 VAL A O 1
ATOM 750 N N . GLY A 1 103 ? -13.300 -7.181 1.327 1.00 64.12 103 GLY A N 1
ATOM 751 C CA . GLY A 1 103 ? -12.409 -7.453 2.451 1.00 64.12 103 GLY A CA 1
ATOM 752 C C . GLY A 1 103 ? -12.858 -6.784 3.756 1.00 64.12 103 GLY A C 1
ATOM 753 O O . GLY A 1 103 ? -13.486 -5.722 3.722 1.00 64.12 103 GLY A O 1
ATOM 754 N N . PRO A 1 104 ? -12.521 -7.376 4.918 1.00 64.38 104 PRO A N 1
ATOM 755 C CA . PRO A 1 104 ? -12.726 -6.731 6.210 1.00 64.38 104 PRO A CA 1
ATOM 756 C C . PRO A 1 104 ? -12.001 -5.383 6.254 1.00 64.38 104 PRO A C 1
ATOM 758 O O . PRO A 1 104 ? -10.967 -5.199 5.610 1.00 64.38 104 PRO A O 1
ATOM 761 N N . ALA A 1 105 ? -12.543 -4.436 7.025 1.00 58.12 105 ALA A N 1
ATOM 762 C CA . ALA A 1 105 ? -11.907 -3.139 7.195 1.00 58.12 105 ALA A CA 1
ATOM 763 C C . ALA A 1 105 ? -10.467 -3.338 7.711 1.00 58.12 105 ALA A C 1
ATOM 765 O O . ALA A 1 105 ? -10.278 -4.048 8.705 1.00 58.12 105 ALA A O 1
ATOM 766 N N . PRO A 1 106 ? -9.460 -2.742 7.054 1.00 60.84 106 PRO A N 1
ATOM 767 C CA . PRO A 1 106 ? -8.086 -2.830 7.515 1.00 60.84 106 PRO A CA 1
ATOM 768 C C . PRO A 1 106 ? -8.001 -2.127 8.871 1.00 60.84 106 PRO A C 1
ATOM 770 O O . PRO A 1 106 ? -8.201 -0.919 8.971 1.00 60.84 106 PRO A O 1
ATOM 773 N N . ALA A 1 107 ? -7.794 -2.908 9.931 1.00 59.94 107 ALA A N 1
ATOM 774 C CA . ALA A 1 107 ? -7.662 -2.395 11.284 1.00 59.94 107 ALA A CA 1
ATOM 775 C C . ALA A 1 107 ? -6.174 -2.319 11.616 1.00 59.94 107 ALA A C 1
ATOM 777 O O . ALA A 1 107 ? -5.524 -3.355 11.792 1.00 59.94 107 ALA A O 1
ATOM 778 N N . LEU A 1 108 ? -5.636 -1.102 11.744 1.00 61.69 108 LEU A N 1
ATOM 779 C CA . LEU A 1 108 ? -4.270 -0.886 12.212 1.00 61.69 108 LEU A CA 1
ATOM 780 C C . LEU A 1 108 ? -4.201 -1.327 13.674 1.00 61.69 108 LEU A C 1
ATOM 782 O O . LEU A 1 108 ? -4.485 -0.557 14.594 1.00 61.69 108 LEU A O 1
ATOM 786 N N . GLY A 1 109 ? -3.872 -2.605 13.882 1.00 53.06 109 GLY A N 1
ATOM 787 C CA . GLY A 1 109 ? -3.911 -3.281 15.171 1.00 53.06 109 GLY A CA 1
ATOM 788 C C . GLY A 1 109 ? -3.427 -2.376 16.302 1.00 53.06 109 GLY A C 1
ATOM 789 O O . GLY A 1 109 ? -2.290 -1.891 16.317 1.00 53.06 109 GLY A O 1
ATOM 790 N N . THR A 1 110 ? -4.302 -2.121 17.274 1.00 38.44 110 THR A N 1
ATOM 791 C CA . THR A 1 110 ? -3.917 -1.427 18.497 1.00 38.44 110 THR A CA 1
ATOM 792 C C . THR A 1 110 ? -3.005 -2.358 19.283 1.00 38.44 110 THR A C 1
ATOM 794 O O . THR A 1 110 ? -3.437 -3.175 20.093 1.00 38.44 110 THR A O 1
ATOM 797 N N . SER A 1 111 ? -1.696 -2.242 19.066 1.00 39.81 111 SER A N 1
ATOM 798 C CA . SER A 1 111 ? -0.722 -2.717 20.037 1.00 39.81 111 SER A CA 1
ATOM 799 C C . SER A 1 111 ? -0.940 -1.906 21.319 1.00 39.81 111 SER A C 1
ATOM 801 O O . SER A 1 111 ? -0.337 -0.848 21.510 1.00 39.81 111 SER A O 1
ATOM 803 N N . ARG A 1 112 ? -1.854 -2.352 22.192 1.00 34.19 112 ARG A N 1
ATOM 804 C CA . ARG A 1 112 ? -1.899 -1.878 23.577 1.00 34.19 112 ARG A CA 1
ATOM 805 C C . ARG A 1 112 ? -0.487 -2.076 24.127 1.00 34.19 112 ARG A C 1
ATOM 807 O O . ARG A 1 112 ? 0.010 -3.204 24.050 1.00 34.19 112 ARG A O 1
ATOM 814 N N . PRO A 1 113 ? 0.180 -1.037 24.658 1.00 33.62 113 PRO A N 1
ATOM 815 C CA . PRO A 1 113 ? 1.451 -1.238 25.322 1.00 33.62 113 PRO A CA 1
ATOM 816 C C . PRO A 1 113 ? 1.188 -2.221 26.457 1.00 33.62 113 PRO A C 1
ATOM 818 O O . PRO A 1 113 ? 0.439 -1.944 27.396 1.00 33.62 113 PRO A O 1
ATOM 821 N N . ARG A 1 114 ? 1.741 -3.426 26.325 1.00 35.91 114 ARG A N 1
ATOM 822 C CA . ARG A 1 114 ? 1.689 -4.443 27.363 1.00 35.91 114 ARG A CA 1
ATOM 823 C C . ARG A 1 114 ? 2.512 -3.882 28.512 1.00 35.91 114 ARG A C 1
ATOM 825 O O . ARG A 1 114 ? 3.734 -3.969 28.487 1.00 35.91 114 ARG A O 1
ATOM 832 N N . ARG A 1 115 ? 1.828 -3.230 29.459 1.00 37.78 115 ARG A N 1
ATOM 833 C CA . ARG A 1 115 ? 2.389 -2.657 30.684 1.00 37.78 115 ARG A CA 1
ATOM 834 C C . ARG A 1 115 ? 3.184 -3.773 31.354 1.00 37.78 115 ARG A C 1
ATOM 836 O O . ARG A 1 115 ? 2.611 -4.670 31.969 1.00 37.78 115 ARG A O 1
ATOM 843 N N . LEU A 1 116 ? 4.498 -3.784 31.144 1.00 43.91 116 LEU A N 1
ATOM 844 C CA . LEU A 1 116 ? 5.383 -4.739 31.783 1.00 43.91 116 LEU A CA 1
ATOM 845 C C . LEU A 1 116 ? 5.484 -4.264 33.230 1.00 43.91 116 LE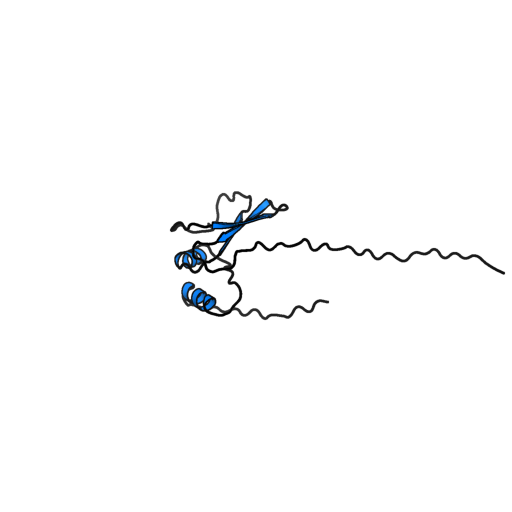U A C 1
ATOM 847 O O . LEU A 1 116 ? 6.301 -3.410 33.563 1.00 43.91 116 LEU A O 1
ATOM 851 N N . ALA A 1 117 ? 4.562 -4.729 34.072 1.00 44.16 117 ALA A N 1
ATOM 852 C CA . ALA A 1 117 ? 4.633 -4.498 35.500 1.00 44.16 117 ALA A CA 1
ATOM 853 C C . ALA A 1 117 ? 5.951 -5.113 35.987 1.00 44.16 117 ALA A C 1
ATOM 855 O O . ALA A 1 117 ? 6.074 -6.334 36.103 1.00 44.16 117 ALA A O 1
ATOM 856 N N . ARG A 1 118 ? 6.962 -4.265 36.216 1.00 40.44 118 ARG A N 1
ATOM 857 C CA . ARG A 1 118 ? 8.176 -4.636 36.941 1.00 40.44 118 ARG A CA 1
ATOM 858 C C . ARG A 1 118 ? 7.746 -5.010 38.354 1.00 40.44 118 ARG A C 1
ATOM 860 O O . ARG A 1 118 ? 7.584 -4.153 39.216 1.00 40.44 118 ARG A O 1
ATOM 867 N N . ARG A 1 119 ? 7.519 -6.301 38.584 1.00 43.12 119 ARG A N 1
ATOM 868 C CA . ARG A 1 119 ? 7.350 -6.862 39.921 1.00 43.12 119 ARG A CA 1
ATOM 869 C C . ARG A 1 119 ? 8.746 -6.977 40.532 1.00 43.12 119 ARG A C 1
ATOM 871 O O . ARG A 1 119 ? 9.375 -8.026 40.447 1.00 43.12 119 ARG A O 1
ATOM 878 N N . VAL A 1 120 ? 9.256 -5.874 41.081 1.00 46.56 120 VAL A N 1
ATOM 879 C CA . VAL A 1 120 ? 10.408 -5.921 41.989 1.00 46.56 120 VAL A CA 1
ATOM 880 C C . VAL A 1 120 ? 9.930 -6.674 43.227 1.00 46.56 120 VAL A C 1
ATOM 882 O O . VAL A 1 120 ? 9.041 -6.211 43.942 1.00 46.56 120 VAL A O 1
ATOM 885 N N . ARG A 1 121 ? 10.446 -7.892 43.412 1.00 39.12 121 ARG A N 1
ATOM 886 C CA . ARG A 1 121 ? 10.271 -8.659 44.644 1.00 39.12 121 ARG A CA 1
ATOM 887 C C . ARG A 1 121 ? 10.925 -7.853 45.769 1.00 39.12 121 ARG A C 1
ATOM 889 O O . ARG A 1 121 ? 12.117 -7.583 45.708 1.00 39.12 121 ARG A O 1
ATOM 896 N N . ARG A 1 122 ? 10.117 -7.429 46.742 1.00 38.78 122 ARG A N 1
ATOM 897 C CA . ARG A 1 122 ? 10.580 -7.027 48.073 1.00 38.78 122 ARG A CA 1
ATOM 898 C C . ARG A 1 122 ? 10.731 -8.284 48.941 1.00 38.78 122 ARG A C 1
ATOM 900 O O . ARG A 1 122 ? 9.978 -9.232 48.732 1.00 38.78 122 ARG A O 1
ATOM 907 N N . SER A 1 123 ? 11.616 -8.173 49.932 1.00 35.03 123 SER A N 1
ATOM 908 C CA . SER A 1 123 ? 12.132 -9.166 50.893 1.00 35.03 123 SER A CA 1
ATOM 909 C C . SER A 1 123 ? 13.365 -9.916 50.367 1.00 35.03 123 SER A C 1
ATOM 911 O O . SER A 1 123 ? 13.343 -10.454 49.268 1.00 35.03 123 SER A O 1
ATOM 913 N N . ILE A 1 124 ? 14.507 -9.902 51.056 1.00 43.47 124 ILE A N 1
ATOM 914 C CA . ILE A 1 124 ? 14.728 -10.015 52.504 1.00 43.47 124 ILE A CA 1
ATOM 915 C C . ILE A 1 124 ? 15.925 -9.139 52.904 1.00 43.47 124 ILE A C 1
ATOM 917 O O . ILE A 1 124 ? 16.950 -9.221 52.249 1.00 43.47 124 ILE A O 1
ATOM 921 N N . ASP A 1 125 ? 15.770 -8.344 53.960 1.00 38.09 125 ASP A N 1
ATOM 922 C CA . ASP A 1 125 ? 16.829 -8.016 54.925 1.00 38.09 125 ASP A CA 1
ATOM 923 C C . ASP A 1 125 ? 16.107 -7.565 56.201 1.00 38.09 125 ASP A C 1
ATOM 925 O O . ASP A 1 125 ? 15.607 -6.444 56.301 1.00 38.09 125 ASP A O 1
ATOM 929 N N . GLN A 1 126 ? 15.940 -8.497 57.139 1.00 48.53 126 GLN A N 1
ATOM 930 C CA . GLN A 1 126 ? 15.591 -8.181 58.521 1.00 48.53 126 GLN A CA 1
ATOM 931 C C . GLN A 1 126 ? 16.892 -8.264 59.331 1.00 48.53 126 GLN A C 1
ATOM 933 O O . GLN A 1 126 ? 17.589 -9.274 59.211 1.00 48.53 126 GLN A O 1
ATOM 938 N N . PRO A 1 127 ? 17.246 -7.243 60.128 1.00 42.03 127 PRO A N 1
ATOM 939 C CA . PRO A 1 127 ? 18.415 -7.315 60.990 1.00 42.03 127 PRO A CA 1
ATOM 940 C C . PRO A 1 127 ? 18.154 -8.303 62.132 1.00 42.03 127 PRO A C 1
ATOM 942 O O . PRO A 1 127 ? 17.098 -8.274 62.766 1.00 42.03 127 PRO A O 1
ATOM 945 N N . ILE A 1 128 ? 19.130 -9.177 62.375 1.00 48.47 128 ILE A N 1
ATOM 946 C CA . ILE A 1 128 ? 19.198 -10.048 63.550 1.00 48.47 128 ILE A CA 1
ATOM 947 C C . ILE A 1 128 ? 19.265 -9.134 64.778 1.00 48.47 128 ILE A C 1
ATOM 949 O O . ILE A 1 128 ? 20.241 -8.408 64.948 1.00 48.47 128 ILE A O 1
ATOM 953 N N . ASN A 1 129 ? 18.209 -9.134 65.591 1.00 44.62 129 ASN A N 1
ATOM 954 C CA . ASN A 1 129 ? 18.216 -8.510 66.909 1.00 44.62 129 ASN A CA 1
ATOM 955 C C . ASN A 1 129 ? 18.485 -9.610 67.939 1.00 44.62 129 ASN A C 1
ATOM 957 O O . ASN A 1 129 ? 17.608 -10.429 68.212 1.00 44.62 129 ASN A O 1
ATOM 961 N N . ASP A 1 130 ? 19.718 -9.639 68.431 1.00 50.00 130 ASP A N 1
ATOM 962 C CA . ASP A 1 130 ? 20.162 -10.419 69.580 1.00 50.00 130 ASP A CA 1
ATOM 963 C C . ASP A 1 130 ? 19.932 -9.567 70.833 1.00 50.00 130 ASP A C 1
ATOM 965 O O . ASP A 1 130 ? 20.584 -8.540 70.999 1.00 50.00 130 ASP A O 1
ATOM 969 N N . ASN A 1 131 ? 18.955 -9.949 71.658 1.00 41.34 131 ASN A N 1
ATOM 970 C CA . ASN A 1 131 ? 18.805 -9.458 73.025 1.00 41.34 131 ASN A CA 1
ATOM 971 C C . ASN A 1 131 ? 18.314 -10.615 73.910 1.00 41.34 131 ASN A C 1
ATOM 973 O O . ASN A 1 131 ? 17.158 -11.036 73.820 1.00 41.34 131 ASN A O 1
ATOM 977 N N . SER A 1 132 ? 19.238 -11.085 74.748 1.00 49.28 132 SER A N 1
ATOM 978 C CA . SER A 1 132 ? 19.114 -11.815 76.020 1.00 49.28 132 SER A CA 1
ATOM 979 C C . SER A 1 132 ? 17.908 -11.340 76.857 1.00 49.28 132 SER A C 1
ATOM 981 O O . SER A 1 132 ? 17.481 -10.199 76.716 1.00 49.28 132 SER A O 1
ATOM 983 N N . GLU A 1 133 ? 17.287 -12.054 77.795 1.00 40.69 133 GLU A N 1
ATOM 984 C CA . GLU A 1 133 ? 17.580 -13.213 78.660 1.00 40.69 133 GLU A CA 1
ATOM 985 C C . GLU A 1 133 ? 16.225 -13.515 79.403 1.00 40.69 133 GLU A C 1
ATOM 987 O O . GLU A 1 133 ? 15.229 -12.865 79.042 1.00 40.69 133 GLU A O 1
ATOM 992 N N . PRO A 1 134 ? 16.074 -14.446 80.375 1.00 51.75 134 PRO A N 1
ATOM 993 C CA . PRO A 1 134 ? 16.870 -14.573 81.611 1.00 51.75 134 PRO A CA 1
ATOM 994 C C . PRO A 1 134 ? 17.379 -15.984 81.943 1.00 51.75 134 PRO A C 1
ATOM 996 O O . PRO A 1 134 ? 16.877 -16.975 81.363 1.00 51.75 134 PRO A O 1
#

Foldseek 3Di:
DDPDDPDDDDDDDDPDDPQVVLVVVVPDPDDDDDDPDDQVSVVVCVVVVSDFKDKDKDQPDDPVDDDDRHDDDDDFDWDWQDWDQDVVRRIIITMTGGVVRPDDGDDPDPPPPPPPPPPPDDDDDDDDDDDDDD

pLDDT: mean 73.15, std 20.61, range [25.25, 93.62]

Secondary structure (DSSP, 8-state):
---------------S-HHHHHHHHHTSS---------HHHHHHHHHTT---EEEEEE-S---SS---SS-S------EEEEEEE-TTT--EEEEEEPTT--SPP-----------------------------